Protein AF-A0A940P1X5-F1 (afdb_monomer_lite)

Sequence (173 aa):
MAILQWFVDLGASVMLPILLFIFGMILGAKPAKAFKAGITVGIGFIGLNLVIGLLSDSLGPAAQAMVENFGFSLKTIDVGWPAAAAISYGTALGSLAIPIGVGLNVLLLVLGLTKTLDVDIWDYWHCAFTGSLVYAMTGNFALGLYTIAVHCVVIFFLGDLIAPTISEFYGFP

Radius of gyration: 18.77 Å; chains: 1; bounding box: 56×38×43 Å

InterPro domains:
  IPR004703 Phosphotransferase system, sugar-specific permease component [PF03611] (7-171)
  IPR013853 Galactitol permease IIC component [PTHR37324] (3-172)

pLDDT: mean 83.56, std 7.95, range [51.0, 94.06]

Secondary structure (DSSP, 8-state):
-HHHHHHHHT-HHHHHHHHHHHHHHHTT--HHHHHHHHHHHHHHHHHHHHHHHHHHHHHHHHHHHHHHHTT---------HHHHHHHHHTSHHHHHHHHHHHHHHHHHHHTTS-------TTTTHHHHHHHHHHHHHH--HHHHHHHHHHHHHHHHHHHHHHHHHHHHHHT--

Organism: NCBI:txid2794353

Foldseek 3Di:
DVVLVVLLVVALLQNQLVLQLVVCVVVVHDNVVSNVVSVVVSVVLVVLVVVLVVCCVVCVVVVVVVCVVVVHDDDDDDSDDSVLLRVLCSHSLSSVLLVLLQVLQVVCVVVVVAVDDDPPSSVSSVLSSQLVVCCVVPVDNVSSNVSSNVVSVVVRNVCRVCVVVCCVVVVPD

Structure (mmCIF, N/CA/C/O backbone):
data_AF-A0A940P1X5-F1
#
_entry.id   AF-A0A940P1X5-F1
#
loop_
_atom_site.group_PDB
_atom_site.id
_atom_site.type_symbol
_atom_site.label_atom_id
_atom_site.label_alt_id
_atom_site.label_comp_id
_atom_site.label_asym_id
_atom_site.label_entity_id
_atom_site.label_seq_id
_atom_site.pdbx_PDB_ins_code
_atom_site.Cartn_x
_atom_site.Cartn_y
_atom_site.Cartn_z
_atom_site.occupancy
_atom_site.B_iso_or_equiv
_atom_site.auth_seq_id
_atom_site.auth_comp_id
_atom_site.auth_asym_id
_atom_site.auth_atom_id
_atom_site.pdbx_PDB_model_num
ATOM 1 N N . MET A 1 1 ? 5.757 -16.585 12.567 1.00 51.00 1 MET A N 1
ATOM 2 C CA . MET A 1 1 ? 4.674 -15.784 13.179 1.00 51.00 1 MET A CA 1
ATOM 3 C C . MET A 1 1 ? 5.194 -14.748 14.171 1.00 51.00 1 MET A C 1
ATOM 5 O O . MET A 1 1 ? 4.830 -13.601 13.998 1.00 51.00 1 MET A O 1
ATOM 9 N N . ALA A 1 2 ? 6.085 -15.081 15.118 1.00 57.56 2 ALA A N 1
ATOM 10 C CA . ALA A 1 2 ? 6.591 -14.111 16.107 1.00 57.56 2 ALA A CA 1
ATOM 11 C C . ALA A 1 2 ? 7.322 -12.888 15.506 1.00 57.56 2 ALA A C 1
ATOM 13 O O . ALA A 1 2 ? 7.055 -11.765 15.906 1.00 57.56 2 ALA A O 1
ATOM 14 N N . ILE A 1 3 ? 8.187 -13.087 14.503 1.00 62.19 3 ILE A N 1
ATOM 15 C CA . ILE A 1 3 ? 8.897 -11.978 13.833 1.00 62.19 3 ILE A CA 1
ATOM 16 C C . ILE A 1 3 ? 7.928 -11.106 13.021 1.00 62.19 3 ILE A C 1
ATOM 18 O O . ILE A 1 3 ? 8.040 -9.891 13.041 1.00 62.19 3 ILE A O 1
ATOM 22 N N . LEU A 1 4 ? 6.954 -11.723 12.344 1.00 59.09 4 LEU A N 1
ATOM 23 C CA . LEU A 1 4 ? 5.926 -11.011 11.575 1.00 59.09 4 LEU A CA 1
ATOM 24 C C . LEU A 1 4 ? 4.975 -10.219 12.480 1.00 59.09 4 LEU A C 1
ATOM 26 O O . LEU A 1 4 ? 4.639 -9.094 12.141 1.00 59.09 4 LEU A O 1
ATOM 30 N N . GLN A 1 5 ? 4.569 -10.771 13.629 1.00 63.19 5 GLN A N 1
ATOM 31 C CA . GLN A 1 5 ? 3.756 -10.041 14.606 1.00 63.19 5 GLN A CA 1
ATOM 32 C C . GLN A 1 5 ? 4.533 -8.892 15.241 1.00 63.19 5 GLN A C 1
ATOM 34 O O . GLN A 1 5 ? 4.043 -7.775 15.208 1.00 63.19 5 GLN A O 1
ATOM 39 N N . TRP A 1 6 ? 5.778 -9.119 15.675 1.00 69.38 6 TRP A N 1
ATOM 40 C CA . TRP A 1 6 ? 6.638 -8.038 16.163 1.00 69.38 6 TRP A CA 1
ATOM 41 C C . TRP A 1 6 ? 6.788 -6.911 15.130 1.00 69.38 6 TRP A C 1
ATOM 43 O O . TRP A 1 6 ? 6.777 -5.737 15.480 1.00 69.38 6 TRP A O 1
ATOM 53 N N . PHE A 1 7 ? 6.885 -7.268 13.847 1.00 64.38 7 PHE A N 1
ATOM 54 C CA . PHE A 1 7 ? 6.992 -6.306 12.754 1.00 64.38 7 PHE A CA 1
ATOM 55 C C . PHE A 1 7 ? 5.695 -5.514 12.511 1.00 64.38 7 PHE A C 1
ATOM 57 O O . PHE A 1 7 ? 5.753 -4.339 12.164 1.00 64.38 7 PHE A O 1
ATOM 64 N N . VAL A 1 8 ? 4.534 -6.139 12.716 1.00 64.75 8 VAL A N 1
ATOM 65 C CA . VAL A 1 8 ? 3.209 -5.498 12.632 1.00 64.75 8 VAL A CA 1
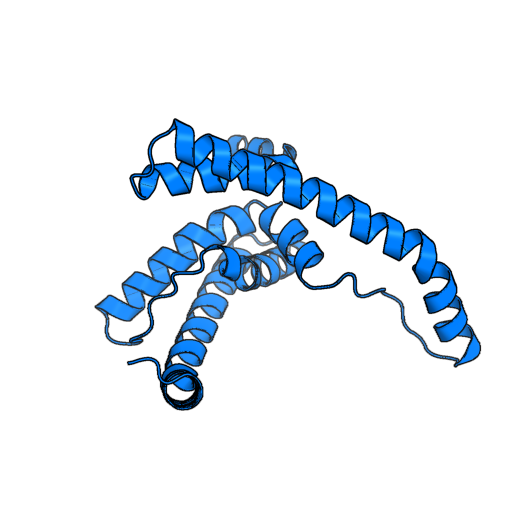ATOM 66 C C . VAL A 1 8 ? 2.936 -4.606 13.848 1.00 64.75 8 VAL A C 1
ATOM 68 O O . VAL A 1 8 ? 2.398 -3.511 13.697 1.00 64.75 8 VAL A O 1
ATOM 71 N N . ASP A 1 9 ? 3.375 -5.022 15.036 1.00 69.69 9 ASP A N 1
ATOM 72 C CA . ASP A 1 9 ? 3.172 -4.296 16.296 1.00 69.69 9 ASP A CA 1
ATOM 73 C C . ASP A 1 9 ? 3.935 -2.958 16.351 1.00 69.69 9 ASP A C 1
ATOM 75 O O . ASP A 1 9 ? 3.609 -2.087 17.156 1.00 69.69 9 ASP A O 1
ATOM 79 N N . LEU A 1 10 ? 4.918 -2.752 15.464 1.00 70.19 10 LEU A N 1
ATOM 80 C CA . LEU A 1 10 ? 5.600 -1.463 15.278 1.00 70.19 10 LEU A CA 1
ATOM 81 C C . LEU A 1 10 ? 4.665 -0.363 14.738 1.00 70.19 10 LEU A C 1
ATOM 83 O O . LEU A 1 10 ? 4.982 0.821 14.857 1.00 70.19 10 LEU A O 1
ATOM 87 N N . GLY A 1 11 ? 3.524 -0.740 14.155 1.00 69.50 11 GLY A N 1
ATOM 88 C CA . GLY A 1 11 ? 2.547 0.174 13.577 1.00 69.50 11 GLY A CA 1
ATOM 89 C C . GLY A 1 11 ? 2.927 0.681 12.182 1.00 69.50 11 GLY A C 1
ATOM 90 O O . GLY A 1 11 ? 4.097 0.738 11.792 1.00 69.50 11 GLY A O 1
ATOM 91 N N . ALA A 1 12 ? 1.913 1.086 11.411 1.00 68.06 12 ALA A N 1
ATOM 92 C CA . ALA A 1 12 ? 2.065 1.482 10.007 1.00 68.06 12 ALA A CA 1
ATOM 93 C C . ALA A 1 12 ? 3.066 2.635 9.795 1.00 68.06 12 ALA A C 1
ATOM 95 O O . ALA A 1 12 ? 3.804 2.641 8.811 1.00 68.06 12 ALA A O 1
ATOM 96 N N . SER A 1 13 ? 3.139 3.577 10.742 1.00 69.81 13 SER A N 1
ATOM 97 C CA . SER A 1 13 ? 4.032 4.743 10.689 1.00 69.81 13 SER A CA 1
ATOM 98 C C . SER A 1 13 ? 5.521 4.393 10.775 1.00 69.81 13 SER A C 1
ATOM 100 O O . SER A 1 13 ? 6.349 5.16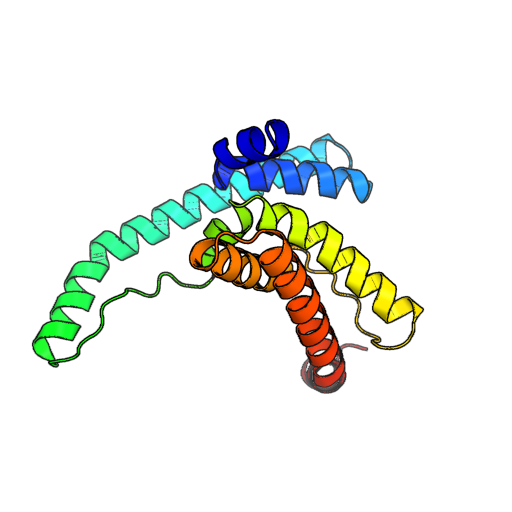7 10.300 1.00 69.81 13 SER A O 1
ATOM 102 N N . VAL A 1 14 ? 5.870 3.237 11.348 1.00 76.38 14 VAL A N 1
ATOM 103 C CA . VAL A 1 14 ? 7.254 2.749 11.480 1.00 76.38 14 VAL A CA 1
ATOM 104 C C . VAL A 1 14 ? 7.537 1.639 10.472 1.00 76.38 14 VAL A C 1
ATOM 106 O O . VAL A 1 14 ? 8.606 1.603 9.860 1.00 76.38 14 VAL A O 1
ATOM 109 N N . MET A 1 15 ? 6.562 0.761 10.247 1.00 77.31 15 MET A N 1
ATOM 110 C CA . MET A 1 15 ? 6.701 -0.394 9.367 1.00 77.31 15 MET A CA 1
ATOM 111 C C . MET A 1 15 ? 6.914 0.014 7.900 1.00 77.31 15 MET A C 1
ATOM 113 O O . MET A 1 15 ? 7.791 -0.524 7.221 1.00 77.31 15 MET A O 1
ATOM 117 N N . LEU A 1 16 ? 6.156 1.001 7.415 1.00 75.44 16 LEU A N 1
ATOM 118 C CA . LEU A 1 16 ? 6.198 1.448 6.024 1.00 75.44 16 LEU A CA 1
ATOM 119 C C . LEU A 1 16 ? 7.560 2.084 5.637 1.00 75.44 16 LEU A C 1
ATOM 121 O O . LEU A 1 16 ? 8.130 1.667 4.625 1.00 75.44 16 LEU A O 1
ATOM 125 N N . PRO A 1 17 ? 8.167 2.986 6.442 1.00 82.50 17 PRO A N 1
ATOM 126 C CA . PRO A 1 17 ? 9.546 3.447 6.237 1.00 82.50 17 PRO A CA 1
ATOM 127 C C . PRO A 1 17 ? 10.596 2.338 6.160 1.00 82.50 17 PRO A C 1
ATOM 129 O O . PRO A 1 17 ? 11.489 2.400 5.314 1.00 82.50 17 PRO A O 1
ATOM 132 N N . ILE A 1 18 ? 10.506 1.330 7.036 1.00 83.38 18 ILE A N 1
ATOM 133 C CA . ILE A 1 18 ? 11.458 0.210 7.068 1.00 83.38 18 ILE A CA 1
ATOM 134 C C . ILE A 1 18 ? 11.327 -0.625 5.795 1.00 83.38 18 ILE A C 1
ATOM 136 O O . ILE A 1 18 ? 12.334 -0.988 5.186 1.00 83.38 18 ILE A O 1
ATOM 140 N N . LEU A 1 19 ? 10.094 -0.895 5.368 1.00 77.75 19 LEU A N 1
ATOM 141 C CA . LEU A 1 19 ? 9.825 -1.668 4.161 1.00 77.75 19 LEU A CA 1
ATOM 142 C C . LEU A 1 19 ? 10.374 -0.946 2.923 1.00 77.75 19 LEU A C 1
ATOM 144 O O . LEU A 1 19 ? 11.138 -1.535 2.158 1.00 77.75 19 LEU A O 1
ATOM 148 N N . LEU A 1 20 ? 10.089 0.351 2.779 1.00 79.06 20 LEU A N 1
ATOM 149 C CA . LEU A 1 20 ? 10.611 1.166 1.677 1.00 79.06 20 LEU A CA 1
ATOM 150 C C . LEU A 1 20 ? 12.138 1.308 1.712 1.00 79.06 20 LEU A C 1
ATOM 152 O O . LEU A 1 20 ? 12.774 1.347 0.659 1.00 79.06 20 LEU A O 1
ATOM 156 N N . PHE A 1 21 ? 12.744 1.341 2.900 1.00 86.62 21 PHE A N 1
ATOM 157 C CA . PHE A 1 21 ? 14.198 1.333 3.051 1.00 86.62 21 PHE A CA 1
ATOM 158 C C . PHE A 1 21 ? 14.824 0.038 2.514 1.00 86.62 21 PHE A C 1
ATOM 160 O O . PHE A 1 21 ? 15.740 0.097 1.689 1.00 86.62 21 PHE A O 1
ATOM 167 N N . ILE A 1 22 ? 14.323 -1.123 2.952 1.00 84.56 22 ILE A N 1
ATOM 168 C CA . ILE A 1 22 ? 14.800 -2.440 2.499 1.00 84.56 22 ILE A CA 1
ATOM 169 C C . ILE A 1 22 ? 14.599 -2.573 0.991 1.00 84.56 22 ILE A C 1
ATOM 171 O O . ILE A 1 22 ? 15.497 -3.004 0.270 1.00 84.56 22 ILE A O 1
ATOM 175 N N . PHE A 1 23 ? 13.437 -2.156 0.502 1.00 76.69 23 PHE A N 1
ATOM 176 C CA . PHE A 1 23 ? 13.117 -2.248 -0.908 1.00 76.69 23 PHE A CA 1
ATOM 177 C C . PHE A 1 23 ? 14.010 -1.341 -1.769 1.00 76.69 23 PHE A C 1
ATOM 179 O O . PHE A 1 23 ? 14.588 -1.789 -2.760 1.00 76.69 23 PHE A O 1
ATOM 186 N N . GLY A 1 24 ? 14.217 -0.088 -1.352 1.00 81.12 24 GLY A N 1
ATOM 187 C CA . GLY A 1 24 ? 15.135 0.830 -2.025 1.00 81.12 24 GLY A CA 1
ATOM 188 C C . GLY A 1 24 ? 16.563 0.281 -2.101 1.00 81.12 24 GLY A C 1
ATOM 189 O O . GLY A 1 24 ? 17.232 0.448 -3.120 1.00 81.12 24 GLY A O 1
ATOM 190 N N . MET A 1 25 ? 17.017 -0.424 -1.061 1.00 87.25 25 MET A N 1
ATOM 191 C CA . MET A 1 25 ? 18.312 -1.114 -1.059 1.00 87.25 25 MET A CA 1
ATOM 192 C C . MET A 1 25 ? 18.371 -2.252 -2.089 1.00 87.25 25 MET A C 1
ATOM 194 O O . MET A 1 25 ? 19.371 -2.368 -2.795 1.00 87.25 25 MET A O 1
ATOM 198 N N . ILE A 1 26 ? 17.310 -3.060 -2.210 1.00 83.50 26 ILE A N 1
ATOM 199 C CA . ILE A 1 26 ? 17.220 -4.152 -3.200 1.00 83.50 26 ILE A CA 1
ATOM 200 C C . ILE A 1 26 ? 17.290 -3.604 -4.631 1.00 83.50 26 ILE A C 1
ATOM 202 O O . ILE A 1 26 ? 17.963 -4.187 -5.476 1.00 83.50 26 ILE A O 1
ATOM 206 N N . LEU A 1 27 ? 16.678 -2.446 -4.889 1.00 80.25 27 LEU A N 1
ATOM 207 C CA . LEU A 1 27 ? 16.769 -1.754 -6.179 1.00 80.25 27 LEU A CA 1
ATOM 208 C C . LEU A 1 27 ? 18.120 -1.056 -6.435 1.00 80.25 27 LEU A C 1
ATOM 210 O O . LEU A 1 27 ? 18.279 -0.360 -7.437 1.00 80.25 27 LEU A O 1
ATOM 214 N N . GLY A 1 28 ? 19.104 -1.205 -5.543 1.00 82.25 28 GLY A N 1
ATOM 215 C CA . GLY A 1 28 ? 20.442 -0.638 -5.713 1.00 82.25 28 GLY A CA 1
ATOM 216 C C . GLY A 1 28 ? 20.569 0.834 -5.306 1.00 82.25 28 GLY A C 1
ATOM 217 O O . GLY A 1 28 ? 21.562 1.486 -5.644 1.00 82.25 28 GLY A O 1
ATOM 218 N N . ALA A 1 29 ? 19.604 1.392 -4.565 1.00 86.88 29 ALA A N 1
ATOM 219 C CA . ALA A 1 29 ? 19.771 2.722 -3.989 1.00 86.88 29 ALA A CA 1
ATOM 220 C C . ALA A 1 29 ? 20.851 2.705 -2.897 1.00 86.88 29 ALA A C 1
ATOM 222 O O . ALA A 1 29 ? 20.935 1.795 -2.074 1.00 86.88 29 ALA A O 1
ATOM 223 N N . LYS A 1 30 ? 21.670 3.764 -2.844 1.00 91.94 30 LYS A N 1
ATOM 224 C CA . LYS A 1 30 ? 22.672 3.926 -1.780 1.00 91.94 30 LYS A CA 1
ATOM 225 C C . LYS A 1 30 ? 21.978 3.927 -0.405 1.00 91.94 30 LYS A C 1
ATOM 227 O O . LYS A 1 30 ? 20.987 4.653 -0.270 1.00 91.94 30 LYS A O 1
ATOM 232 N N . PRO A 1 31 ? 22.531 3.263 0.632 1.00 89.38 31 PRO A N 1
ATOM 233 C CA . PRO A 1 31 ? 21.898 3.168 1.952 1.00 89.38 31 PRO A CA 1
ATOM 234 C C . PRO A 1 31 ? 21.472 4.522 2.528 1.00 89.38 31 PRO A C 1
ATOM 236 O O . PRO A 1 31 ? 20.353 4.684 3.000 1.00 89.38 31 PRO A O 1
ATOM 239 N N . ALA A 1 32 ? 22.320 5.546 2.393 1.00 89.88 32 ALA A N 1
ATOM 240 C CA . ALA A 1 32 ? 22.006 6.895 2.861 1.00 89.88 32 ALA A CA 1
ATOM 241 C C . ALA A 1 32 ? 20.805 7.534 2.134 1.00 89.88 32 ALA A C 1
ATOM 243 O O . ALA A 1 32 ? 20.057 8.302 2.736 1.00 89.88 32 ALA A O 1
ATOM 244 N N . LYS A 1 33 ? 20.614 7.234 0.842 1.00 88.44 33 LYS A N 1
ATOM 245 C CA . LYS A 1 33 ? 19.488 7.745 0.049 1.00 88.44 33 LYS A CA 1
ATOM 246 C C . LYS A 1 33 ? 18.206 6.982 0.380 1.00 88.44 33 LYS A C 1
ATOM 248 O O . LYS A 1 33 ? 17.184 7.621 0.604 1.00 88.44 33 LYS A O 1
ATOM 253 N N . ALA A 1 34 ? 18.283 5.653 0.470 1.00 86.62 34 ALA A N 1
ATOM 254 C CA . ALA A 1 34 ? 17.157 4.809 0.865 1.00 86.62 34 ALA A CA 1
ATOM 255 C C . ALA A 1 34 ? 16.652 5.173 2.270 1.00 86.62 34 ALA A C 1
ATOM 257 O O . ALA A 1 34 ? 15.451 5.293 2.484 1.00 86.62 34 ALA A O 1
ATOM 258 N N . PHE A 1 35 ? 17.564 5.419 3.218 1.00 89.06 35 PHE A N 1
ATOM 259 C CA . PHE A 1 35 ? 17.207 5.766 4.595 1.00 89.06 35 PHE A CA 1
ATOM 260 C C . PHE A 1 35 ? 16.497 7.117 4.680 1.00 89.06 35 PHE A C 1
ATOM 262 O O . PHE A 1 35 ? 15.444 7.229 5.304 1.00 89.06 35 PHE A O 1
ATOM 269 N N . LYS A 1 36 ? 17.038 8.138 3.998 1.00 88.50 36 LYS A N 1
ATOM 270 C CA . LYS A 1 36 ? 16.382 9.448 3.906 1.00 88.50 36 LYS A CA 1
ATOM 271 C C . LYS A 1 36 ? 14.995 9.330 3.278 1.00 88.50 36 LYS A C 1
ATOM 273 O O . LYS A 1 36 ? 14.059 9.893 3.825 1.00 88.50 36 LYS A O 1
ATOM 278 N N . ALA A 1 37 ? 14.860 8.569 2.190 1.00 84.62 37 ALA A N 1
ATOM 279 C CA . ALA A 1 37 ? 13.574 8.352 1.532 1.00 84.62 37 ALA A CA 1
ATOM 280 C C . ALA A 1 37 ? 12.551 7.685 2.468 1.00 84.62 37 ALA A C 1
ATOM 282 O O . ALA A 1 37 ? 11.438 8.189 2.600 1.00 84.62 37 ALA A O 1
ATOM 283 N N . GLY A 1 38 ? 12.947 6.621 3.176 1.00 84.12 38 GLY A N 1
ATOM 284 C CA . GLY A 1 38 ? 12.093 5.955 4.164 1.00 84.12 38 GLY A CA 1
ATOM 285 C C . GLY A 1 38 ? 11.620 6.908 5.265 1.00 84.12 38 GLY A C 1
ATOM 286 O O . GLY A 1 38 ? 10.422 6.987 5.535 1.00 84.12 38 GLY A O 1
ATOM 287 N N . ILE A 1 39 ? 12.530 7.700 5.849 1.00 89.31 39 ILE A N 1
ATOM 288 C CA . ILE A 1 39 ? 12.173 8.709 6.863 1.00 89.31 39 ILE A CA 1
ATOM 289 C C . ILE A 1 39 ? 11.232 9.774 6.295 1.00 89.31 39 ILE A C 1
ATOM 291 O O . ILE A 1 39 ? 10.259 10.128 6.955 1.00 89.31 39 ILE A O 1
ATOM 295 N N . THR A 1 40 ? 11.490 10.288 5.090 1.00 87.62 40 THR A N 1
ATOM 296 C CA . THR A 1 40 ? 10.632 11.303 4.462 1.00 87.62 40 THR A CA 1
ATOM 297 C C . THR A 1 40 ? 9.202 10.794 4.295 1.00 87.62 40 THR A C 1
ATOM 299 O O . THR A 1 40 ? 8.264 11.520 4.623 1.00 87.62 40 THR A O 1
ATOM 302 N N . VAL A 1 41 ? 9.028 9.541 3.865 1.00 81.75 41 VAL A N 1
ATOM 303 C CA . VAL A 1 41 ? 7.700 8.916 3.775 1.00 81.75 41 VAL A CA 1
ATOM 304 C C . VAL A 1 41 ? 7.062 8.774 5.157 1.00 81.75 41 VAL A C 1
ATOM 306 O O . VAL A 1 41 ? 5.895 9.120 5.320 1.00 81.75 41 VAL A O 1
ATOM 309 N N . GLY A 1 42 ? 7.825 8.354 6.172 1.00 82.81 42 GLY A N 1
ATOM 310 C CA . GLY A 1 42 ? 7.334 8.263 7.552 1.00 82.81 42 GLY A CA 1
ATOM 311 C C . GLY A 1 42 ? 6.840 9.602 8.109 1.00 82.81 42 GLY A C 1
ATOM 312 O O . GLY A 1 42 ? 5.754 9.671 8.681 1.00 82.81 42 GLY A O 1
ATOM 313 N N . ILE A 1 43 ? 7.588 10.688 7.886 1.00 87.50 43 ILE A N 1
ATOM 314 C CA . ILE A 1 43 ? 7.183 12.047 8.286 1.00 87.50 43 ILE A CA 1
ATOM 315 C C . ILE A 1 43 ? 5.906 12.466 7.549 1.00 87.50 43 ILE A C 1
ATOM 317 O O . ILE A 1 43 ? 4.974 12.971 8.177 1.00 87.50 43 ILE A O 1
ATOM 321 N N . GLY A 1 44 ? 5.841 12.230 6.234 1.00 84.62 44 GLY A N 1
ATOM 322 C CA . GLY A 1 44 ? 4.655 12.536 5.432 1.00 84.62 44 GLY A CA 1
ATOM 323 C C . GLY A 1 44 ? 3.413 11.802 5.936 1.00 84.62 44 GLY A C 1
ATOM 324 O O . GLY A 1 44 ? 2.339 12.389 6.038 1.00 84.62 44 GLY A O 1
ATOM 325 N N . PHE A 1 45 ? 3.576 10.548 6.344 1.00 78.56 45 PHE A N 1
ATOM 326 C CA . PHE A 1 45 ? 2.502 9.723 6.879 1.00 78.56 45 PHE A CA 1
ATOM 327 C C . PHE A 1 45 ? 1.982 10.215 8.235 1.00 78.56 45 PHE A C 1
ATOM 329 O O . PHE A 1 45 ? 0.774 10.218 8.473 1.00 78.56 45 PHE A O 1
ATOM 336 N N . ILE A 1 46 ? 2.870 10.674 9.120 1.00 84.19 46 ILE A N 1
ATOM 337 C CA . ILE A 1 46 ? 2.469 11.316 10.381 1.00 84.19 46 ILE A CA 1
ATOM 338 C C . ILE A 1 46 ? 1.672 12.595 10.091 1.00 84.19 46 ILE A C 1
ATOM 340 O O . ILE A 1 46 ? 0.604 12.790 10.669 1.00 84.19 46 ILE A O 1
ATOM 344 N N . GLY A 1 47 ? 2.151 13.436 9.167 1.00 86.75 47 GLY A N 1
ATOM 345 C CA . GLY A 1 47 ? 1.450 14.661 8.772 1.00 86.75 47 GLY A CA 1
ATOM 346 C C . GLY A 1 47 ? 0.070 14.381 8.172 1.00 86.75 47 GLY A C 1
ATOM 347 O O . GLY A 1 47 ? -0.899 15.056 8.506 1.00 86.75 47 GLY A O 1
ATOM 348 N N . LEU A 1 48 ? -0.041 13.341 7.346 1.00 83.44 48 LEU A N 1
ATOM 349 C CA . LEU A 1 48 ? -1.307 12.919 6.756 1.00 83.44 48 LEU A CA 1
ATOM 350 C C . LEU A 1 48 ? -2.318 12.467 7.820 1.00 83.44 48 LEU A C 1
ATOM 352 O O . LEU A 1 48 ? -3.448 12.947 7.821 1.00 83.44 48 LEU A O 1
ATOM 356 N N . ASN A 1 49 ? -1.911 11.606 8.757 1.00 78.88 49 ASN A N 1
ATOM 357 C CA . ASN A 1 49 ? -2.789 11.161 9.847 1.00 78.88 49 ASN A CA 1
ATOM 358 C C . ASN A 1 49 ? -3.231 12.323 10.747 1.00 78.88 49 ASN A C 1
ATOM 360 O O . ASN A 1 49 ? -4.382 12.355 11.177 1.00 78.88 49 ASN A O 1
ATOM 364 N N . LEU A 1 50 ? -2.352 13.303 10.985 1.00 88.12 50 LEU A N 1
ATOM 365 C CA . LEU A 1 50 ? -2.703 14.517 11.722 1.00 88.12 50 LEU A CA 1
ATOM 366 C C . LEU A 1 50 ? -3.813 15.304 11.011 1.00 88.12 50 LEU A C 1
ATOM 368 O O . LEU A 1 50 ? -4.788 15.698 11.646 1.00 88.12 50 LEU A O 1
ATOM 372 N N . VAL A 1 51 ? -3.681 15.520 9.698 1.00 86.12 51 VAL A N 1
ATOM 373 C CA . VAL A 1 51 ? -4.683 16.252 8.907 1.00 86.12 51 VAL A CA 1
ATOM 374 C C . VAL A 1 51 ? -6.007 15.492 8.863 1.00 86.12 51 VAL A C 1
ATOM 376 O O . VAL A 1 51 ? -7.054 16.103 9.059 1.00 86.12 51 VAL A O 1
ATOM 379 N N . ILE A 1 52 ? -5.976 14.172 8.657 1.00 83.25 52 ILE A N 1
ATOM 380 C CA . ILE A 1 52 ? -7.187 13.337 8.655 1.00 83.25 52 ILE A CA 1
ATOM 381 C C . ILE A 1 52 ? -7.898 13.406 10.006 1.00 83.25 52 ILE A C 1
ATOM 383 O O . ILE A 1 52 ? -9.116 13.584 10.030 1.00 83.25 52 ILE A O 1
ATOM 387 N N . GLY A 1 53 ? -7.158 13.320 11.115 1.00 84.69 53 GLY A N 1
ATOM 388 C CA . GLY A 1 53 ? -7.720 13.487 12.455 1.00 84.69 53 GLY A CA 1
ATOM 389 C C . GLY A 1 53 ? -8.383 14.852 12.622 1.00 84.69 53 GLY A C 1
ATOM 390 O O . GLY A 1 53 ? -9.555 14.931 12.968 1.00 84.69 53 GLY A O 1
ATOM 391 N N . LEU A 1 54 ? -7.683 15.927 12.254 1.00 88.00 54 LEU A N 1
ATOM 392 C CA . LEU A 1 54 ? -8.187 17.293 12.403 1.00 88.00 54 LEU A CA 1
ATOM 393 C C . LEU A 1 54 ? -9.439 17.557 11.555 1.00 88.00 54 LEU A C 1
ATOM 395 O O . LEU A 1 54 ? -10.379 18.199 12.028 1.00 88.00 54 LEU A O 1
ATOM 399 N N . LEU A 1 55 ? -9.477 17.045 10.320 1.00 85.81 55 LEU A N 1
ATOM 400 C CA . LEU A 1 55 ? -10.661 17.115 9.463 1.00 85.81 55 LEU A CA 1
ATOM 401 C C . LEU A 1 55 ? -11.810 16.274 10.026 1.00 85.81 55 LEU A C 1
ATOM 403 O O . LEU A 1 55 ? -12.946 16.739 10.017 1.00 85.81 55 LEU A O 1
ATOM 407 N N . SER A 1 56 ? -11.528 15.080 10.549 1.00 84.00 56 SER A N 1
ATOM 408 C CA . SER A 1 56 ? -12.542 14.210 11.158 1.00 84.00 56 SER A CA 1
ATOM 409 C C . SER A 1 56 ? -13.154 14.847 12.406 1.00 84.00 56 SER A C 1
ATOM 411 O O . SER A 1 56 ? -14.372 14.833 12.556 1.00 84.00 56 SER A O 1
ATOM 413 N N . ASP A 1 57 ? -12.341 15.482 13.248 1.00 87.56 57 ASP A N 1
ATOM 414 C CA . ASP A 1 57 ? -12.801 16.146 14.471 1.00 87.56 57 ASP A CA 1
ATOM 415 C C . ASP A 1 57 ? -13.568 17.442 14.169 1.00 87.56 57 ASP A C 1
ATOM 417 O O . ASP A 1 57 ? -14.563 17.752 14.824 1.00 87.56 57 ASP A O 1
ATOM 421 N N . SER A 1 58 ? -13.133 18.195 13.152 1.00 87.88 58 SER A N 1
ATOM 422 C CA . SER A 1 58 ? -13.740 19.487 12.800 1.00 87.88 58 SER A CA 1
ATOM 423 C C . SER A 1 58 ? -15.005 19.339 11.951 1.00 87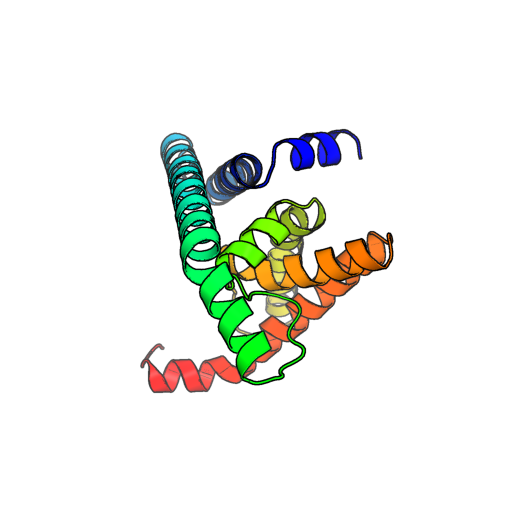.88 58 SER A C 1
ATOM 425 O O . SER A 1 58 ? -15.971 20.075 12.144 1.00 87.88 58 SER A O 1
ATOM 427 N N . LEU A 1 59 ? -15.004 18.414 10.986 1.00 86.31 59 LEU A N 1
ATOM 428 C CA . LEU A 1 59 ? -16.084 18.240 10.006 1.00 86.31 59 LEU A CA 1
ATOM 429 C C . LEU A 1 59 ? -16.982 17.039 10.311 1.00 86.31 59 LEU A C 1
ATOM 431 O O . LEU A 1 59 ? -18.124 17.021 9.856 1.00 86.31 59 LEU A O 1
ATOM 435 N N . GLY A 1 60 ? -16.520 16.058 11.090 1.00 85.25 60 GLY A N 1
ATOM 436 C CA . GLY A 1 60 ? -17.303 14.871 11.445 1.00 85.25 60 GLY A CA 1
ATOM 437 C C . GLY A 1 60 ? -18.637 15.195 12.125 1.00 85.25 60 GLY A C 1
ATOM 438 O O . GLY A 1 60 ? -19.662 14.680 11.673 1.00 85.25 60 GLY A O 1
ATOM 439 N N . PRO A 1 61 ? -18.682 16.097 13.127 1.00 88.56 61 PRO A N 1
ATOM 440 C CA . PRO A 1 61 ? -19.941 16.511 13.748 1.00 88.56 61 PRO A CA 1
ATOM 441 C C . PRO A 1 61 ? -20.901 17.190 12.763 1.00 88.56 61 PRO A C 1
ATOM 443 O O . PRO A 1 61 ? -22.101 16.926 12.784 1.00 88.56 61 PRO A O 1
ATOM 446 N N . ALA A 1 62 ? -20.383 18.025 11.857 1.00 88.00 62 ALA A N 1
ATOM 447 C CA . ALA A 1 62 ? -21.196 18.681 10.833 1.00 88.00 62 ALA A CA 1
ATOM 448 C C . ALA A 1 62 ? -21.754 17.671 9.813 1.00 88.00 62 ALA A C 1
ATOM 450 O O . ALA A 1 62 ? -22.918 17.762 9.423 1.00 88.00 62 ALA A O 1
ATOM 451 N N . ALA A 1 63 ? -20.950 16.678 9.422 1.00 85.81 63 ALA A N 1
ATOM 452 C CA . ALA A 1 63 ? -21.384 15.593 8.549 1.00 85.81 63 ALA A CA 1
ATOM 453 C C . ALA A 1 63 ? -22.466 14.726 9.216 1.00 85.81 63 ALA A C 1
ATOM 455 O O . ALA A 1 63 ? -23.467 14.415 8.577 1.00 85.81 63 ALA A O 1
ATOM 456 N N . GLN A 1 64 ? -22.322 14.389 10.502 1.00 85.00 64 GLN A N 1
ATOM 457 C CA . GLN A 1 64 ? -23.349 13.652 11.252 1.00 85.00 64 GLN A CA 1
ATOM 458 C C . GLN A 1 64 ? -24.641 14.458 11.402 1.00 85.00 64 GLN A C 1
ATOM 460 O O . GLN A 1 64 ? -25.719 13.928 11.143 1.00 85.00 64 GLN A O 1
ATOM 465 N N . ALA A 1 65 ? -24.544 15.755 11.702 1.00 87.69 65 ALA A N 1
ATOM 466 C CA . ALA A 1 65 ? -25.709 16.632 11.750 1.00 87.69 65 ALA A CA 1
ATOM 467 C C . ALA A 1 65 ? -26.430 16.692 10.393 1.00 87.69 65 ALA A C 1
ATOM 469 O O . ALA A 1 65 ? -27.657 16.722 10.344 1.00 87.69 65 ALA A O 1
ATOM 470 N N . MET A 1 66 ? -25.701 16.677 9.274 1.00 89.62 66 MET A N 1
ATOM 471 C CA . MET A 1 66 ? -26.307 16.575 7.944 1.00 89.62 66 MET A CA 1
ATOM 472 C C . MET A 1 66 ? -27.055 15.241 7.777 1.00 89.62 66 MET A C 1
ATOM 474 O O . MET A 1 66 ? -28.205 15.240 7.350 1.00 89.62 66 MET A O 1
ATOM 478 N N . VAL A 1 67 ? -26.449 14.113 8.155 1.00 86.88 67 VAL A N 1
ATOM 479 C CA . VAL A 1 67 ? -27.092 12.787 8.087 1.00 86.88 67 VAL A CA 1
ATOM 480 C C . VAL A 1 67 ? -28.408 12.761 8.874 1.00 86.88 67 VAL A C 1
ATOM 482 O O . VAL A 1 67 ? -29.421 12.310 8.340 1.00 86.88 67 VAL A O 1
ATOM 485 N N . GLU A 1 68 ? -28.419 13.314 10.089 1.00 87.00 68 GLU A N 1
ATOM 486 C CA . GLU A 1 68 ? -29.616 13.408 10.935 1.00 87.00 68 GLU A CA 1
ATOM 487 C C . GLU A 1 68 ? -30.689 14.330 10.340 1.00 87.00 68 GLU A C 1
ATOM 489 O O . GLU A 1 68 ? -31.853 13.940 10.248 1.00 87.00 68 GLU A O 1
ATOM 494 N N . ASN A 1 69 ? -30.310 15.527 9.878 1.00 89.94 69 ASN A N 1
ATOM 495 C CA . ASN A 1 69 ? -31.256 16.510 9.336 1.00 89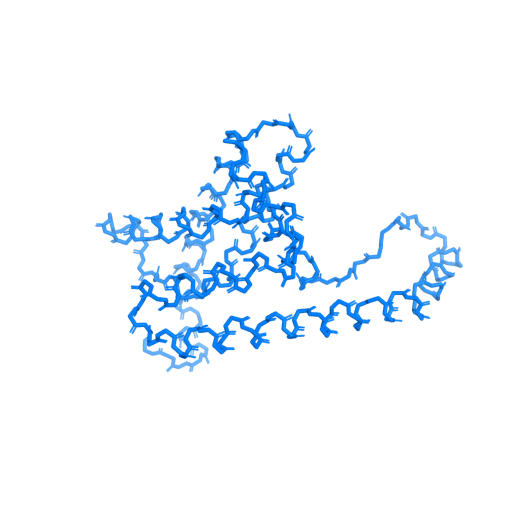.94 69 ASN A CA 1
ATOM 496 C C . ASN A 1 69 ? -31.910 16.055 8.023 1.00 89.94 69 ASN A C 1
ATOM 498 O O . ASN A 1 69 ? -33.072 16.372 7.771 1.00 89.94 69 ASN A O 1
ATOM 502 N N . PHE A 1 70 ? -31.181 15.316 7.185 1.00 89.81 70 PHE A N 1
ATOM 503 C CA . PHE A 1 70 ? -31.704 14.779 5.927 1.00 89.81 70 PHE A CA 1
ATOM 504 C C . PHE A 1 70 ? -32.353 13.391 6.082 1.00 89.81 70 PHE A C 1
ATOM 506 O O . PHE A 1 70 ? -32.857 12.843 5.102 1.00 89.81 70 PHE A O 1
ATOM 513 N N . GLY A 1 71 ? -32.373 12.821 7.293 1.00 84.19 71 GLY A N 1
ATOM 514 C CA . GLY A 1 71 ? -32.973 11.510 7.563 1.00 84.19 71 GLY A CA 1
ATOM 515 C C . GLY A 1 71 ? -32.228 10.340 6.912 1.00 84.19 71 GLY A C 1
ATOM 516 O O . GLY A 1 71 ? -32.820 9.286 6.671 1.00 84.19 71 GLY A O 1
ATOM 517 N N . PHE A 1 72 ? -30.943 10.509 6.598 1.00 85.25 72 PHE A N 1
ATOM 518 C CA . PHE A 1 72 ? -30.120 9.442 6.040 1.00 85.25 72 PHE A CA 1
ATOM 519 C C . PHE A 1 72 ? -29.652 8.477 7.140 1.00 85.25 72 PHE A C 1
ATOM 521 O O . PHE A 1 72 ? -29.440 8.855 8.286 1.00 85.25 72 PHE A O 1
ATOM 528 N N . SER A 1 73 ? -29.443 7.207 6.784 1.00 76.69 73 SER A N 1
ATOM 529 C CA . SER A 1 73 ? -28.856 6.192 7.674 1.00 76.69 73 SER A CA 1
ATOM 530 C C . SER A 1 73 ? -27.418 5.884 7.247 1.00 76.69 73 SER A C 1
ATOM 532 O O . SER A 1 73 ? -27.113 4.802 6.747 1.00 76.69 73 SER A O 1
ATOM 534 N N . LEU A 1 74 ? -26.525 6.865 7.389 1.00 80.06 74 LEU A N 1
ATOM 535 C CA . LEU A 1 74 ? -25.105 6.714 7.061 1.00 80.06 74 LEU A CA 1
ATOM 536 C C . LEU A 1 74 ? -24.302 6.508 8.350 1.00 80.06 74 LEU A C 1
ATOM 538 O O . LEU A 1 74 ? -24.343 7.336 9.254 1.00 80.06 74 LEU A O 1
ATOM 542 N N . LYS A 1 75 ? -23.593 5.377 8.446 1.00 72.94 75 LYS A N 1
ATOM 543 C CA . LYS A 1 75 ? -22.879 4.955 9.668 1.00 72.94 75 LYS A CA 1
ATOM 544 C C . LYS A 1 75 ? -21.384 5.275 9.677 1.00 72.94 75 LYS A C 1
ATOM 546 O O . LYS A 1 75 ? -20.744 5.099 10.709 1.00 72.94 75 LYS A O 1
ATOM 551 N N . THR A 1 76 ? -20.807 5.679 8.549 1.00 72.12 76 THR A N 1
ATOM 552 C CA . THR A 1 76 ? -19.348 5.734 8.388 1.00 72.12 76 THR A CA 1
ATOM 553 C C . THR A 1 76 ? -18.938 6.981 7.624 1.00 72.12 76 THR A C 1
ATOM 555 O O . THR A 1 76 ? -19.573 7.340 6.635 1.00 72.12 76 THR A O 1
ATOM 558 N N . ILE A 1 77 ? -17.874 7.628 8.098 1.00 72.19 77 ILE A N 1
ATOM 559 C CA . ILE A 1 77 ? -17.219 8.746 7.420 1.00 72.19 77 ILE A CA 1
ATOM 560 C C . ILE A 1 77 ? -16.127 8.160 6.522 1.00 72.19 77 ILE A C 1
ATOM 562 O O . ILE A 1 77 ? -15.270 7.419 7.004 1.00 72.19 77 ILE A O 1
ATOM 566 N N . ASP A 1 78 ? -16.172 8.476 5.228 1.00 77.19 78 ASP A N 1
ATOM 567 C CA . ASP A 1 78 ? -15.104 8.123 4.294 1.00 77.19 78 ASP A CA 1
ATOM 568 C C . ASP A 1 78 ? -13.912 9.065 4.509 1.00 77.19 78 ASP A C 1
ATOM 570 O O . ASP A 1 78 ? -13.975 10.262 4.228 1.00 77.19 78 ASP A O 1
ATOM 574 N N . VAL A 1 79 ? -12.834 8.512 5.061 1.00 71.50 79 VAL A N 1
ATOM 575 C CA . VAL A 1 79 ? -11.577 9.214 5.364 1.00 71.50 79 VAL A CA 1
ATOM 576 C C . VAL A 1 79 ? -10.630 9.286 4.157 1.00 71.50 79 VAL A C 1
ATOM 578 O O . VAL A 1 79 ? -9.530 9.833 4.257 1.00 71.50 79 VAL A O 1
ATOM 581 N N . GLY A 1 80 ? -11.052 8.749 3.011 1.00 78.19 80 GLY A N 1
ATOM 582 C CA . GLY A 1 80 ? -10.304 8.741 1.766 1.00 78.19 80 GLY A CA 1
ATOM 583 C C . GLY A 1 80 ? -9.276 7.615 1.659 1.00 78.19 80 GLY A C 1
ATOM 584 O O . GLY A 1 80 ? -8.936 6.904 2.610 1.00 78.19 80 GLY A O 1
ATOM 585 N N . TRP A 1 81 ? -8.736 7.483 0.449 1.00 79.38 81 TRP A N 1
ATOM 586 C CA . TRP A 1 81 ? -7.792 6.428 0.084 1.00 79.38 81 TRP A CA 1
ATOM 587 C C . TRP A 1 81 ? -6.474 6.415 0.891 1.00 79.38 81 TRP A C 1
ATOM 589 O O . TRP A 1 81 ? -5.992 5.317 1.177 1.00 79.38 81 TRP A O 1
ATOM 599 N N . PRO A 1 82 ? -5.882 7.547 1.343 1.00 74.94 82 PRO A N 1
ATOM 600 C CA . PRO A 1 82 ? -4.602 7.489 2.049 1.00 74.94 82 PRO A CA 1
ATOM 601 C C . PRO A 1 82 ? -4.695 6.811 3.422 1.00 74.94 82 PRO A C 1
ATOM 603 O O . PRO A 1 82 ? -3.760 6.127 3.837 1.00 74.94 82 PRO A O 1
ATOM 606 N N . ALA A 1 83 ? -5.829 6.958 4.116 1.00 76.12 83 ALA A N 1
ATOM 607 C CA . ALA A 1 83 ? -6.093 6.244 5.363 1.00 76.12 83 ALA A CA 1
ATOM 608 C C . ALA A 1 83 ? -6.325 4.744 5.127 1.00 76.12 83 ALA A C 1
ATOM 610 O O . ALA A 1 83 ? -5.866 3.917 5.913 1.00 76.12 83 ALA A O 1
ATOM 611 N N . ALA A 1 84 ? -6.983 4.363 4.030 1.00 80.19 84 ALA A N 1
ATOM 612 C CA . ALA A 1 84 ? -7.133 2.953 3.677 1.00 80.19 84 ALA A CA 1
ATOM 613 C C . ALA A 1 84 ? -5.771 2.302 3.366 1.00 80.19 84 ALA A C 1
ATOM 615 O O . ALA A 1 84 ? -5.469 1.233 3.901 1.00 80.19 84 ALA A O 1
ATOM 616 N N . ALA A 1 85 ? -4.918 2.989 2.597 1.00 78.69 85 ALA A N 1
ATOM 617 C CA . ALA A 1 85 ? -3.550 2.559 2.295 1.00 78.69 85 ALA A CA 1
ATOM 618 C C . ALA A 1 85 ? -2.691 2.417 3.566 1.00 78.69 85 ALA A C 1
ATOM 620 O O . ALA A 1 85 ? -1.928 1.461 3.735 1.00 78.69 85 ALA A O 1
ATOM 621 N N . ALA A 1 86 ? -2.853 3.357 4.500 1.00 73.00 86 ALA A N 1
ATOM 622 C CA . ALA A 1 86 ? -2.211 3.330 5.806 1.00 73.00 86 ALA A CA 1
ATOM 623 C C . ALA A 1 86 ? -2.553 2.061 6.596 1.00 73.00 86 ALA A C 1
ATOM 625 O O . ALA A 1 86 ? -1.664 1.367 7.098 1.00 73.00 86 ALA A O 1
ATOM 626 N N . ILE A 1 87 ? -3.845 1.748 6.675 1.00 76.06 87 ILE A N 1
ATOM 627 C CA . ILE A 1 87 ? -4.352 0.577 7.389 1.00 76.06 87 ILE A CA 1
ATOM 628 C C . ILE A 1 87 ? -3.883 -0.705 6.704 1.00 76.06 87 ILE A C 1
ATOM 630 O O . ILE A 1 87 ? -3.423 -1.618 7.386 1.00 76.06 87 ILE A O 1
ATOM 634 N N . SER A 1 88 ? -3.947 -0.774 5.370 1.00 82.38 88 SER A N 1
ATOM 635 C CA . SER A 1 88 ? -3.553 -1.973 4.628 1.00 82.38 88 SER A CA 1
ATOM 636 C C . SER A 1 88 ? -2.087 -2.314 4.836 1.00 82.38 88 SER A C 1
ATOM 638 O O . SER A 1 88 ? -1.766 -3.467 5.135 1.00 82.38 88 SER A O 1
ATOM 640 N N . TYR A 1 89 ? -1.201 -1.318 4.737 1.00 77.56 89 TYR A N 1
ATOM 641 C CA . TYR A 1 89 ? 0.222 -1.546 4.946 1.00 77.56 89 TYR A CA 1
ATOM 642 C C . TYR A 1 89 ? 0.550 -1.855 6.395 1.00 77.56 89 TYR A C 1
ATOM 644 O O . TYR A 1 89 ? 1.443 -2.650 6.620 1.00 77.56 89 TYR A O 1
ATOM 652 N N . GLY A 1 90 ? -0.203 -1.358 7.374 1.00 71.44 90 GLY A N 1
ATOM 653 C CA . GLY A 1 90 ? -0.016 -1.728 8.779 1.00 71.44 90 GLY A CA 1
ATOM 654 C C . GLY A 1 90 ? -0.198 -3.218 9.105 1.00 71.44 90 GLY A C 1
ATOM 655 O O . GLY A 1 90 ? -0.015 -3.595 10.256 1.00 71.44 90 GLY A O 1
ATOM 656 N N . THR A 1 91 ? -0.561 -4.073 8.143 1.00 79.00 91 THR A N 1
ATOM 657 C CA . THR A 1 91 ? -0.796 -5.506 8.362 1.00 79.00 91 THR A CA 1
ATOM 658 C C . THR A 1 91 ? 0.311 -6.402 7.792 1.00 79.00 91 THR A C 1
ATOM 660 O O . THR A 1 91 ? 1.015 -6.067 6.835 1.00 79.00 91 THR A O 1
ATOM 663 N N . ALA A 1 92 ? 0.405 -7.629 8.321 1.00 75.62 92 ALA A N 1
ATOM 664 C CA . ALA A 1 92 ? 1.294 -8.660 7.777 1.00 75.62 92 ALA A CA 1
ATOM 665 C C . ALA A 1 92 ? 0.979 -8.980 6.304 1.00 75.62 92 ALA A C 1
ATOM 667 O O . ALA A 1 92 ? 1.883 -9.260 5.525 1.00 75.62 92 ALA A O 1
ATOM 668 N N . LEU A 1 93 ? -0.294 -8.919 5.908 1.00 80.62 93 LEU A N 1
ATOM 669 C CA . LEU A 1 93 ? -0.707 -9.153 4.525 1.00 80.62 93 LEU A CA 1
ATOM 670 C C . LEU A 1 93 ? -0.309 -7.999 3.605 1.00 80.62 93 LEU A C 1
ATOM 672 O O . LEU A 1 93 ? 0.108 -8.250 2.478 1.00 80.62 93 LEU A O 1
ATOM 676 N N . GLY A 1 94 ? -0.362 -6.755 4.084 1.00 79.94 94 GLY A N 1
ATOM 677 C CA . GLY A 1 94 ? 0.047 -5.602 3.290 1.00 79.94 94 GLY A CA 1
ATOM 678 C C . GLY A 1 94 ? 1.538 -5.563 2.992 1.00 79.94 94 GLY A C 1
ATOM 679 O O . GLY A 1 94 ? 1.927 -5.255 1.869 1.00 79.94 94 GLY A O 1
ATOM 680 N N . SER A 1 95 ? 2.377 -5.963 3.948 1.00 75.69 95 SER A N 1
ATOM 681 C CA . SER A 1 95 ? 3.817 -6.099 3.688 1.00 75.69 95 SER A CA 1
ATOM 682 C C . SER A 1 95 ? 4.145 -7.216 2.685 1.00 75.69 95 SER A C 1
ATOM 684 O O . SER A 1 95 ? 5.069 -7.070 1.886 1.00 75.69 95 SER A O 1
ATOM 686 N N . LEU A 1 96 ? 3.366 -8.305 2.672 1.00 82.50 96 LEU A N 1
ATOM 687 C CA . LEU A 1 96 ? 3.512 -9.409 1.715 1.00 82.50 96 LEU A CA 1
ATOM 688 C C . LEU A 1 96 ? 2.905 -9.111 0.337 1.00 82.50 96 LEU A C 1
ATOM 690 O O . LEU A 1 96 ? 3.305 -9.734 -0.645 1.00 82.50 96 LEU A O 1
ATOM 694 N N . ALA A 1 97 ? 1.979 -8.158 0.235 1.00 86.75 97 ALA A N 1
ATOM 695 C CA . ALA A 1 97 ? 1.348 -7.803 -1.032 1.00 86.75 97 ALA A CA 1
ATOM 696 C C . ALA A 1 97 ? 2.356 -7.281 -2.063 1.00 86.75 97 ALA A C 1
ATOM 698 O O . ALA A 1 97 ? 2.223 -7.596 -3.239 1.00 86.75 97 ALA A O 1
ATOM 699 N N . ILE A 1 98 ? 3.395 -6.561 -1.628 1.00 84.81 98 ILE A N 1
ATOM 700 C CA . ILE A 1 98 ? 4.445 -6.035 -2.513 1.00 84.81 98 ILE A CA 1
ATOM 701 C C . ILE A 1 98 ? 5.238 -7.161 -3.199 1.00 84.81 98 ILE A C 1
ATOM 703 O O . ILE A 1 98 ? 5.228 -7.217 -4.428 1.00 84.81 98 ILE A O 1
ATOM 707 N N . PRO A 1 99 ? 5.911 -8.085 -2.477 1.00 85.06 99 PRO A N 1
ATOM 708 C CA . PRO A 1 99 ? 6.665 -9.151 -3.135 1.00 85.06 99 PRO A CA 1
ATOM 709 C C . PRO A 1 99 ? 5.768 -10.077 -3.966 1.00 85.06 99 PRO A C 1
ATOM 711 O O . PRO A 1 99 ? 6.195 -10.544 -5.019 1.00 85.06 99 PRO A O 1
ATOM 714 N N . ILE A 1 100 ? 4.525 -10.316 -3.532 1.00 89.12 100 ILE A N 1
ATOM 715 C CA . ILE A 1 100 ? 3.553 -11.113 -4.294 1.00 89.12 100 ILE A CA 1
ATOM 716 C C . ILE A 1 100 ? 3.146 -10.391 -5.578 1.00 89.12 100 ILE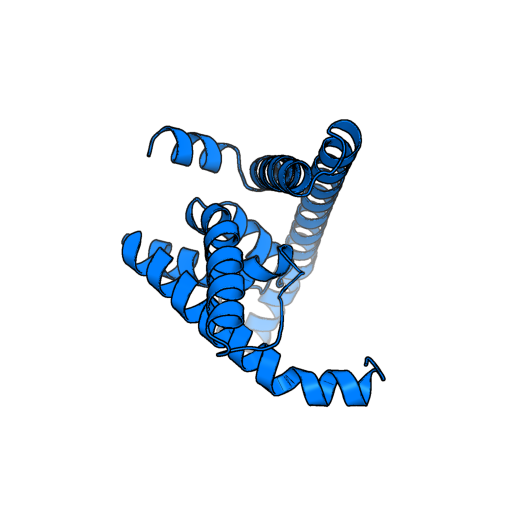 A C 1
ATOM 718 O O . ILE A 1 100 ? 3.162 -10.998 -6.643 1.00 89.12 100 ILE A O 1
ATOM 722 N N . GLY A 1 101 ? 2.804 -9.109 -5.487 1.00 89.50 101 GLY A N 1
ATOM 723 C CA . GLY A 1 101 ? 2.387 -8.282 -6.611 1.00 89.50 101 GLY A CA 1
ATOM 724 C C . GLY A 1 101 ? 3.481 -8.148 -7.662 1.00 89.50 101 GLY A C 1
ATOM 725 O O . GLY A 1 101 ? 3.255 -8.508 -8.815 1.00 89.50 101 GLY A O 1
ATOM 726 N N . VAL A 1 102 ? 4.693 -7.771 -7.246 1.00 88.38 102 VAL A N 1
ATOM 727 C CA . VAL A 1 102 ? 5.863 -7.690 -8.136 1.00 88.38 102 VAL A CA 1
ATOM 728 C C . VAL A 1 102 ? 6.166 -9.053 -8.764 1.00 88.38 102 VAL A C 1
ATOM 730 O O . VAL A 1 102 ? 6.366 -9.147 -9.974 1.00 88.38 102 VAL A O 1
ATOM 733 N N . GLY A 1 103 ? 6.162 -10.127 -7.967 1.00 89.56 103 GLY A N 1
ATOM 734 C CA . GLY A 1 103 ? 6.408 -11.481 -8.465 1.00 89.56 103 GLY A CA 1
ATOM 735 C C . GLY A 1 103 ? 5.370 -11.933 -9.495 1.00 89.56 103 GLY A C 1
ATOM 736 O O . GLY A 1 103 ? 5.734 -12.489 -10.531 1.00 89.56 103 GLY A O 1
ATOM 737 N N . LEU A 1 104 ? 4.087 -11.659 -9.245 1.00 91.19 104 LEU A N 1
ATOM 738 C CA . LEU A 1 104 ? 2.997 -11.961 -10.173 1.00 91.19 104 LEU A CA 1
ATOM 739 C C . LEU A 1 104 ? 3.077 -11.117 -11.443 1.00 91.19 104 LEU A C 1
ATOM 741 O O . LEU A 1 104 ? 2.878 -11.660 -12.525 1.00 91.19 104 LEU A O 1
ATOM 745 N N . ASN A 1 105 ? 3.395 -9.827 -11.340 1.00 90.62 105 ASN A N 1
ATOM 746 C CA . ASN A 1 105 ? 3.509 -8.960 -12.507 1.00 90.62 105 ASN A CA 1
ATOM 747 C C . ASN A 1 105 ? 4.626 -9.438 -13.443 1.00 90.62 105 ASN A C 1
ATOM 749 O O . ASN A 1 105 ? 4.398 -9.636 -14.634 1.00 90.62 105 ASN A O 1
ATOM 753 N N . VAL A 1 106 ? 5.806 -9.735 -12.885 1.00 90.00 106 VAL A N 1
ATOM 754 C CA . VAL A 1 106 ? 6.931 -10.300 -13.645 1.00 90.00 106 VAL A CA 1
ATOM 755 C C . VAL A 1 106 ? 6.564 -11.655 -14.253 1.00 90.00 106 VAL A C 1
ATOM 757 O O . VAL A 1 106 ? 6.885 -11.909 -15.412 1.00 90.00 106 VAL A O 1
ATOM 760 N N . LEU A 1 107 ? 5.864 -12.520 -13.513 1.00 91.56 107 LEU A N 1
ATOM 761 C CA . LEU A 1 107 ? 5.416 -13.816 -14.024 1.00 91.56 107 LEU A CA 1
ATOM 762 C C . LEU A 1 107 ? 4.471 -13.662 -15.226 1.00 91.56 107 LEU A C 1
ATOM 764 O O . LEU A 1 107 ? 4.668 -14.332 -16.238 1.00 91.56 107 LEU A O 1
ATOM 768 N N . LEU A 1 108 ? 3.471 -12.782 -15.139 1.00 90.19 108 LEU A N 1
ATOM 769 C CA . LEU A 1 108 ? 2.521 -12.538 -16.230 1.00 90.19 108 LEU A CA 1
ATOM 770 C C . LEU A 1 108 ? 3.207 -11.962 -17.474 1.00 90.19 108 LEU A C 1
ATOM 772 O O . LEU A 1 108 ? 2.882 -12.381 -18.585 1.00 90.19 108 LEU A O 1
ATOM 776 N N . LEU A 1 109 ? 4.196 -11.082 -17.289 1.00 90.19 109 LEU A N 1
ATOM 777 C CA . LEU A 1 109 ? 5.014 -10.537 -18.376 1.00 90.19 109 LEU A CA 1
ATOM 778 C C . LEU A 1 109 ? 5.849 -11.623 -19.067 1.00 90.19 109 LEU A C 1
ATOM 780 O O . LEU A 1 109 ? 5.871 -11.697 -20.293 1.00 90.19 109 LEU A O 1
ATOM 784 N N . VAL A 1 110 ? 6.509 -12.498 -18.299 1.00 91.06 110 VAL A N 1
ATOM 785 C CA . VAL A 1 110 ? 7.317 -13.604 -18.851 1.00 91.06 110 VAL A CA 1
ATOM 786 C C . VAL A 1 110 ? 6.445 -14.619 -19.591 1.00 91.06 110 VAL A C 1
ATOM 788 O O . VAL A 1 110 ? 6.856 -15.147 -20.622 1.00 91.06 110 VAL A O 1
ATOM 791 N N . LEU A 1 111 ? 5.233 -14.876 -19.094 1.00 90.12 111 LEU A N 1
ATOM 792 C CA . LEU A 1 111 ? 4.247 -15.729 -19.761 1.00 90.12 111 LEU A CA 1
ATOM 793 C C . LEU A 1 111 ? 3.568 -15.045 -20.962 1.00 90.12 111 LEU A C 1
ATOM 795 O O . LEU A 1 111 ? 2.821 -15.704 -21.683 1.00 90.12 111 LEU A O 1
ATOM 799 N N . GLY A 1 112 ? 3.811 -13.749 -21.186 1.00 86.19 112 GLY A N 1
ATOM 800 C CA . GLY A 1 112 ? 3.213 -12.968 -22.270 1.00 86.19 112 GLY A CA 1
ATOM 801 C C . GLY A 1 112 ? 1.710 -12.716 -22.110 1.00 86.19 112 GLY A C 1
ATOM 802 O O . GLY A 1 112 ? 1.038 -12.431 -23.100 1.00 86.19 112 GLY A O 1
ATOM 803 N N . LEU A 1 113 ? 1.175 -12.850 -20.891 1.00 84.69 113 LEU A N 1
ATOM 804 C CA . LEU A 1 113 ? -0.249 -12.652 -20.590 1.00 84.69 113 LEU A CA 1
ATOM 805 C C . LEU A 1 113 ? -0.615 -11.176 -20.390 1.00 84.69 113 LEU A C 1
ATOM 807 O O . LEU A 1 113 ? -1.765 -10.807 -20.604 1.00 84.69 113 LEU A O 1
ATOM 811 N N . THR A 1 114 ? 0.351 -10.347 -19.999 1.00 87.75 114 THR A N 1
ATOM 812 C CA . THR A 1 114 ? 0.239 -8.883 -19.914 1.00 87.75 114 THR A CA 1
ATOM 813 C C . THR A 1 114 ? 1.459 -8.249 -20.579 1.00 87.75 114 THR A C 1
ATOM 815 O O . THR A 1 114 ? 2.489 -8.911 -20.741 1.00 87.75 114 THR A O 1
ATOM 818 N N . LYS A 1 115 ? 1.373 -6.973 -20.968 1.00 85.06 115 LYS A N 1
ATOM 819 C CA . LYS A 1 115 ? 2.498 -6.190 -21.514 1.00 85.06 115 LYS A CA 1
ATOM 820 C C . LYS A 1 115 ? 2.873 -4.999 -20.630 1.00 85.06 115 LYS A C 1
ATOM 822 O O . LYS A 1 115 ? 3.937 -4.415 -20.821 1.00 85.06 115 LYS A O 1
ATOM 827 N N . THR A 1 116 ? 2.044 -4.666 -19.643 1.00 84.62 116 THR A N 1
ATOM 828 C CA . THR A 1 116 ? 2.289 -3.593 -18.674 1.00 84.62 116 THR A CA 1
ATOM 829 C C . THR A 1 116 ? 3.080 -4.064 -17.452 1.00 84.62 116 THR A C 1
ATOM 831 O O . THR A 1 116 ? 2.659 -4.978 -16.734 1.00 84.62 116 THR A O 1
ATOM 834 N N . LEU A 1 117 ? 4.206 -3.393 -17.194 1.00 86.50 117 LEU A N 1
ATOM 835 C CA . LEU A 1 117 ? 4.971 -3.501 -15.951 1.00 86.50 117 LEU A CA 1
ATOM 836 C C . LEU A 1 117 ? 4.467 -2.449 -14.963 1.00 86.50 117 LEU A C 1
ATOM 838 O O . LEU A 1 117 ? 4.546 -1.253 -15.246 1.00 86.50 117 LEU A O 1
ATOM 842 N N . ASP A 1 118 ? 3.991 -2.894 -13.807 1.00 85.12 118 ASP A N 1
ATOM 843 C CA . ASP A 1 118 ? 3.634 -1.993 -12.720 1.00 85.12 118 ASP A CA 1
ATOM 844 C C . ASP A 1 118 ? 4.896 -1.563 -11.960 1.00 85.12 118 ASP A C 1
ATOM 846 O O . ASP A 1 118 ? 5.560 -2.360 -11.289 1.00 85.12 118 ASP A O 1
ATOM 850 N N . VAL A 1 119 ? 5.243 -0.287 -12.115 1.00 77.56 119 VAL A N 1
ATOM 851 C CA . VAL A 1 119 ? 6.394 0.350 -11.467 1.00 77.56 119 VAL A CA 1
ATOM 852 C C . VAL A 1 119 ? 6.006 1.101 -10.193 1.00 77.56 119 VAL A C 1
ATOM 854 O O . VAL A 1 119 ? 6.900 1.466 -9.422 1.00 77.56 119 VAL A O 1
ATOM 857 N N . ASP A 1 120 ? 4.711 1.338 -9.960 1.00 80.06 120 ASP A N 1
ATOM 858 C CA . ASP A 1 120 ? 4.239 2.062 -8.785 1.00 80.06 120 ASP A CA 1
ATOM 859 C C . ASP A 1 120 ? 3.956 1.095 -7.638 1.00 80.06 120 ASP A C 1
ATOM 861 O O . ASP A 1 120 ? 2.865 0.586 -7.415 1.00 80.06 120 ASP A O 1
ATOM 865 N N . ILE A 1 121 ? 4.988 0.872 -6.837 1.00 74.88 121 ILE A N 1
ATOM 866 C CA . ILE A 1 121 ? 4.939 -0.107 -5.751 1.00 74.88 121 ILE A CA 1
ATOM 867 C C . ILE A 1 121 ? 4.035 0.346 -4.604 1.00 74.88 121 ILE A C 1
ATOM 869 O O . ILE A 1 121 ? 3.598 -0.469 -3.783 1.00 74.88 121 ILE A O 1
ATOM 873 N N . TRP A 1 122 ? 3.751 1.644 -4.541 1.00 74.75 122 TRP A N 1
ATOM 874 C CA . TRP A 1 122 ? 2.770 2.153 -3.607 1.00 74.75 122 TRP A CA 1
ATOM 875 C C . TRP A 1 122 ? 1.365 1.666 -3.968 1.00 74.75 122 TRP A C 1
ATOM 877 O O . TRP A 1 122 ? 0.557 1.466 -3.069 1.00 74.75 122 TRP A O 1
ATOM 887 N N . ASP A 1 123 ? 1.070 1.406 -5.242 1.00 81.44 123 ASP A N 1
ATOM 888 C CA . ASP A 1 123 ? -0.282 1.079 -5.700 1.00 81.44 123 ASP A CA 1
ATOM 889 C C . ASP A 1 123 ? -0.785 -0.292 -5.215 1.00 81.44 123 ASP A C 1
ATOM 891 O O . ASP A 1 123 ? -1.988 -0.505 -5.027 1.00 81.44 123 ASP A O 1
ATOM 895 N N . TYR A 1 124 ? 0.142 -1.183 -4.842 1.00 86.88 124 TYR A N 1
ATOM 896 C CA . TYR A 1 124 ? -0.166 -2.479 -4.228 1.00 86.88 124 TYR A CA 1
ATOM 897 C C . TYR A 1 124 ? -0.980 -2.386 -2.931 1.00 86.88 124 TYR A C 1
ATOM 899 O O . TYR A 1 124 ? -1.490 -3.410 -2.458 1.00 86.88 124 TYR A O 1
ATOM 907 N N . TRP A 1 125 ? -1.144 -1.188 -2.359 1.00 86.44 125 TRP A N 1
ATOM 908 C CA . TRP A 1 125 ? -2.046 -0.942 -1.240 1.00 86.44 125 TRP A CA 1
ATOM 909 C C . TRP A 1 125 ? -3.486 -1.396 -1.538 1.00 86.44 125 TRP A C 1
ATOM 911 O O . TRP A 1 125 ? -4.141 -1.915 -0.637 1.00 86.44 125 TRP A O 1
ATOM 921 N N . HIS A 1 126 ? -3.963 -1.306 -2.786 1.00 88.19 126 HIS A N 1
ATOM 922 C CA . HIS A 1 126 ? -5.304 -1.766 -3.178 1.00 88.19 126 HIS A CA 1
ATOM 923 C C . HIS A 1 126 ? -5.470 -3.276 -2.954 1.00 88.19 126 HIS A C 1
ATOM 925 O O . HIS A 1 126 ? -6.407 -3.742 -2.291 1.00 88.19 126 HIS A O 1
ATOM 931 N N . CYS A 1 127 ? -4.506 -4.054 -3.449 1.00 91.19 127 CYS A N 1
ATOM 932 C CA . CYS A 1 127 ? -4.473 -5.503 -3.285 1.00 91.19 127 CYS A CA 1
ATOM 933 C C . CYS A 1 127 ? -4.299 -5.870 -1.808 1.00 91.19 127 CYS A C 1
ATOM 935 O O . CYS A 1 127 ? -5.065 -6.677 -1.272 1.00 91.19 127 CYS A O 1
ATOM 937 N N . ALA A 1 128 ? -3.358 -5.212 -1.125 1.00 89.88 128 ALA A N 1
ATOM 938 C CA . ALA A 1 128 ? -3.129 -5.356 0.308 1.00 89.88 128 ALA A CA 1
ATOM 939 C C . ALA A 1 128 ? -4.401 -5.116 1.127 1.00 89.88 128 ALA A C 1
ATOM 941 O O . ALA A 1 128 ? -4.701 -5.894 2.034 1.00 89.88 128 ALA A O 1
ATOM 942 N N . PHE A 1 129 ? -5.157 -4.065 0.812 1.00 89.31 129 PHE A N 1
ATOM 943 C CA . PHE A 1 129 ? -6.366 -3.681 1.530 1.00 89.31 129 PHE A CA 1
ATOM 944 C C . PHE A 1 129 ? -7.437 -4.761 1.419 1.00 89.31 129 PHE A C 1
ATOM 946 O O . PHE A 1 129 ? -7.925 -5.251 2.436 1.00 89.31 129 PHE A O 1
ATOM 953 N N . THR A 1 130 ? -7.735 -5.217 0.202 1.00 90.81 130 THR A N 1
ATOM 954 C CA . THR A 1 130 ? -8.732 -6.282 -0.004 1.00 90.81 130 THR A CA 1
ATOM 955 C C . THR A 1 130 ? -8.351 -7.603 0.664 1.00 90.81 130 THR A C 1
ATOM 957 O O . THR A 1 130 ? -9.190 -8.216 1.323 1.00 90.81 130 THR A O 1
ATOM 960 N N . GLY A 1 131 ? -7.083 -8.018 0.583 1.00 89.88 131 GLY A N 1
ATOM 961 C CA . GLY A 1 131 ? -6.600 -9.205 1.290 1.00 89.88 131 GLY A CA 1
ATOM 962 C C . GLY A 1 131 ? -6.688 -9.069 2.806 1.00 89.88 131 GLY A C 1
ATOM 963 O O . GLY A 1 131 ? -7.103 -10.005 3.493 1.00 89.88 131 GLY A O 1
ATOM 964 N N . SER A 1 132 ? -6.345 -7.888 3.324 1.00 88.19 132 SER A N 1
ATOM 965 C CA . SER A 1 132 ? -6.423 -7.576 4.754 1.00 88.19 132 SER A CA 1
ATOM 966 C C . SER A 1 132 ? -7.863 -7.593 5.260 1.00 88.19 132 SER A C 1
ATOM 968 O O . SER A 1 132 ? -8.111 -8.115 6.343 1.00 88.19 132 SER A O 1
ATOM 970 N N . LEU A 1 133 ? -8.819 -7.098 4.468 1.00 89.00 133 LEU A N 1
ATOM 971 C CA . LEU A 1 133 ? -10.246 -7.157 4.787 1.00 89.00 133 LEU A CA 1
ATOM 972 C C . LEU A 1 133 ? -10.764 -8.597 4.837 1.00 89.00 133 LEU A C 1
ATOM 974 O O . LEU A 1 133 ? -11.408 -8.979 5.813 1.00 89.00 133 LEU A O 1
ATOM 978 N N . VAL A 1 134 ? -10.441 -9.423 3.835 1.00 90.94 134 VAL A N 1
ATOM 979 C CA . VAL A 1 134 ? -10.839 -10.844 3.827 1.00 90.94 134 VAL A CA 1
ATOM 980 C C . VAL A 1 134 ? -10.272 -11.569 5.043 1.00 90.94 134 VAL A C 1
ATOM 982 O O . VAL A 1 134 ? -10.987 -12.328 5.698 1.00 90.94 134 VAL A O 1
ATOM 985 N N . TYR A 1 135 ? -9.015 -11.308 5.397 1.00 88.00 135 TYR A N 1
ATOM 986 C CA . TYR A 1 135 ? -8.417 -11.866 6.604 1.00 88.00 135 TYR A CA 1
ATOM 987 C C . TYR A 1 135 ? -9.094 -11.369 7.884 1.00 88.00 135 TYR A C 1
ATOM 989 O O . TYR A 1 135 ? -9.400 -12.183 8.751 1.00 88.00 135 TYR A O 1
ATOM 997 N N . ALA A 1 136 ? -9.389 -10.072 7.988 1.00 85.25 136 ALA A N 1
ATOM 998 C CA . ALA A 1 136 ? -10.071 -9.497 9.145 1.00 85.25 136 ALA A CA 1
ATOM 999 C C . ALA A 1 136 ? -11.476 -10.090 9.357 1.00 85.25 136 ALA A C 1
ATOM 1001 O O . ALA A 1 136 ? -11.898 -10.274 10.495 1.00 85.25 136 ALA A O 1
ATOM 1002 N N . MET A 1 137 ? -12.185 -10.427 8.275 1.00 89.75 137 MET A N 1
ATOM 1003 C CA . MET A 1 137 ? -13.533 -11.006 8.340 1.00 89.75 137 MET A CA 1
ATOM 1004 C C . MET A 1 137 ? -13.542 -12.521 8.563 1.00 89.75 137 MET A C 1
ATOM 1006 O O . MET A 1 137 ? -14.451 -13.039 9.207 1.00 89.75 137 MET A O 1
ATOM 1010 N N . THR A 1 138 ? -12.572 -13.248 8.003 1.00 89.81 138 THR A N 1
ATOM 1011 C CA . THR A 1 138 ? -12.589 -14.724 7.981 1.00 89.81 138 THR A CA 1
ATOM 1012 C C . THR A 1 138 ? -11.616 -15.369 8.965 1.00 89.81 138 THR A C 1
ATOM 1014 O O . THR A 1 138 ? -11.739 -16.558 9.249 1.00 89.81 138 THR A O 1
ATOM 1017 N N . GLY A 1 139 ? -10.613 -14.628 9.444 1.00 86.75 139 GLY A N 1
ATOM 1018 C CA . GLY A 1 139 ? -9.492 -15.157 10.226 1.00 86.75 139 GLY A CA 1
ATOM 1019 C C . GLY A 1 139 ? -8.540 -16.060 9.430 1.00 86.75 139 GLY A C 1
ATOM 1020 O O . GLY A 1 139 ? -7.588 -16.597 9.996 1.00 86.75 139 GLY A O 1
ATOM 1021 N N . ASN A 1 140 ? -8.766 -16.254 8.125 1.00 87.75 140 ASN A N 1
ATOM 1022 C CA . ASN A 1 140 ? -7.994 -17.188 7.314 1.00 87.75 140 ASN A CA 1
ATOM 1023 C C . ASN A 1 140 ? -6.918 -16.463 6.501 1.00 87.75 140 ASN A C 1
ATOM 1025 O O . ASN A 1 140 ? -7.193 -15.777 5.515 1.00 87.75 140 ASN A O 1
ATOM 1029 N N . PHE A 1 141 ? -5.666 -16.661 6.906 1.00 85.31 141 PHE A N 1
ATOM 1030 C CA . PHE A 1 141 ? -4.512 -16.019 6.282 1.00 85.31 141 PHE A CA 1
ATOM 1031 C C . PHE A 1 141 ? -4.294 -16.455 4.825 1.00 85.31 141 PHE A C 1
ATOM 1033 O O . PHE A 1 141 ? -3.938 -15.636 3.980 1.00 85.31 141 PHE A O 1
ATOM 1040 N N . ALA A 1 142 ? -4.547 -17.729 4.506 1.00 88.31 142 ALA A N 1
ATOM 1041 C CA . ALA A 1 142 ? -4.375 -18.252 3.152 1.00 88.31 142 ALA A CA 1
ATOM 1042 C C . ALA A 1 142 ? -5.405 -17.660 2.179 1.00 88.31 142 ALA A C 1
ATOM 1044 O O . ALA A 1 142 ? -5.057 -17.326 1.048 1.00 88.31 142 ALA A O 1
ATOM 1045 N N . LEU A 1 143 ? -6.649 -17.463 2.631 1.00 90.31 143 LEU A N 1
ATOM 1046 C CA . LEU A 1 143 ? -7.674 -16.771 1.841 1.00 90.31 143 LEU A CA 1
ATOM 1047 C C . LEU A 1 143 ? -7.317 -15.298 1.602 1.00 90.31 143 LEU A C 1
ATOM 1049 O O . LEU A 1 143 ? -7.550 -14.792 0.504 1.00 90.31 143 LEU A O 1
ATOM 1053 N N . GLY A 1 144 ? -6.698 -14.628 2.580 1.00 89.44 144 GLY A N 1
ATOM 1054 C CA . GLY A 1 144 ? -6.166 -13.273 2.403 1.00 89.44 144 GLY A CA 1
ATOM 1055 C C . GLY A 1 144 ? -5.097 -13.208 1.307 1.00 89.44 144 GLY A C 1
ATOM 1056 O O . GLY A 1 144 ? -5.198 -12.389 0.397 1.00 89.44 144 GLY A O 1
ATOM 1057 N N . LEU A 1 145 ? -4.120 -14.122 1.336 1.00 90.00 145 LEU A N 1
ATOM 1058 C CA . LEU A 1 145 ? -3.077 -14.217 0.304 1.00 90.00 145 LEU A CA 1
ATOM 1059 C C . LEU A 1 145 ? -3.642 -14.542 -1.082 1.00 90.00 145 LEU A C 1
ATOM 1061 O O . LEU A 1 145 ? -3.242 -13.930 -2.071 1.00 90.00 145 LEU A O 1
ATOM 1065 N N . TYR A 1 146 ? -4.584 -15.483 -1.155 1.00 92.62 146 TYR A N 1
ATOM 1066 C CA . TYR A 1 146 ? -5.261 -15.827 -2.403 1.00 92.62 146 TYR A CA 1
ATOM 1067 C C . TYR A 1 146 ? -6.000 -14.617 -2.990 1.00 92.62 146 TYR A C 1
ATOM 1069 O O . TYR A 1 146 ? -5.883 -14.339 -4.180 1.00 92.62 146 TYR A O 1
ATOM 1077 N N . THR A 1 147 ? -6.696 -13.854 -2.144 1.00 93.50 147 THR A N 1
ATOM 1078 C CA . THR A 1 147 ? -7.400 -12.633 -2.559 1.00 93.50 147 THR A CA 1
ATOM 1079 C C . THR A 1 147 ? -6.433 -11.596 -3.125 1.00 93.50 147 THR A C 1
ATOM 1081 O O . THR A 1 147 ? -6.707 -11.044 -4.186 1.00 93.50 147 THR A O 1
ATOM 1084 N N . ILE A 1 148 ? -5.285 -11.376 -2.471 1.00 93.25 148 ILE A N 1
ATOM 1085 C CA . ILE A 1 148 ? -4.237 -10.471 -2.976 1.00 93.25 148 ILE A CA 1
ATOM 1086 C C . ILE A 1 148 ? -3.797 -10.905 -4.371 1.00 93.25 148 ILE A C 1
ATOM 1088 O O . ILE A 1 148 ? -3.770 -10.085 -5.282 1.00 93.25 148 ILE A O 1
ATOM 1092 N N . ALA A 1 149 ? -3.484 -12.190 -4.549 1.00 92.62 149 ALA A N 1
ATOM 1093 C CA . ALA A 1 149 ? -2.997 -12.704 -5.822 1.00 92.62 149 ALA A CA 1
ATOM 1094 C C . ALA A 1 149 ? -4.021 -12.514 -6.951 1.00 92.62 149 ALA A C 1
ATOM 1096 O O . ALA A 1 149 ? -3.675 -12.008 -8.017 1.00 92.62 149 ALA A O 1
ATOM 1097 N N . VAL A 1 150 ? -5.285 -12.869 -6.705 1.00 94.06 150 VAL A N 1
ATOM 1098 C CA . VAL A 1 150 ? -6.366 -12.697 -7.686 1.00 94.06 150 VAL A CA 1
ATOM 1099 C C . VAL A 1 150 ? -6.581 -11.221 -8.010 1.00 94.06 150 VAL A C 1
ATOM 1101 O O . VAL A 1 150 ? -6.691 -10.868 -9.182 1.00 94.06 150 VAL A O 1
ATOM 1104 N N . HIS A 1 151 ? -6.599 -10.350 -7.000 1.00 93.81 151 HIS A N 1
ATOM 1105 C CA . HIS A 1 151 ? -6.796 -8.919 -7.213 1.00 93.81 151 HIS A CA 1
ATOM 1106 C C . HIS A 1 151 ? -5.647 -8.304 -8.027 1.00 93.81 151 HIS A C 1
ATOM 1108 O O . HIS A 1 151 ? -5.916 -7.591 -8.991 1.00 93.81 151 HIS A O 1
ATOM 1114 N N . CYS A 1 152 ? -4.389 -8.653 -7.729 1.00 92.06 152 CYS A N 1
ATOM 1115 C CA . CYS A 1 152 ? -3.239 -8.230 -8.533 1.00 92.06 152 CYS A CA 1
ATOM 1116 C C . CYS A 1 152 ? -3.404 -8.636 -10.004 1.00 92.06 152 CYS A C 1
ATOM 1118 O O . CYS A 1 152 ? -3.239 -7.805 -10.889 1.00 92.06 152 CYS A O 1
ATOM 1120 N N . VAL A 1 153 ? -3.773 -9.894 -10.278 1.00 91.38 153 VAL A N 1
ATOM 1121 C CA . VAL A 1 153 ? -3.970 -10.382 -11.656 1.00 91.38 153 VAL A CA 1
ATOM 1122 C C . VAL A 1 153 ? -5.048 -9.576 -12.384 1.00 91.38 153 VAL A C 1
ATOM 1124 O O . VAL A 1 153 ? -4.850 -9.192 -13.536 1.00 91.38 153 VAL A O 1
ATOM 1127 N N . VAL A 1 154 ? -6.168 -9.287 -11.715 1.00 92.56 154 VAL A N 1
ATOM 1128 C CA . VAL A 1 154 ? -7.251 -8.477 -12.290 1.00 92.56 154 VAL A CA 1
ATOM 1129 C C . VAL A 1 154 ? -6.773 -7.057 -12.594 1.00 92.56 154 VAL A C 1
ATOM 1131 O O . VAL A 1 154 ? -7.003 -6.576 -13.701 1.00 92.56 154 VAL A O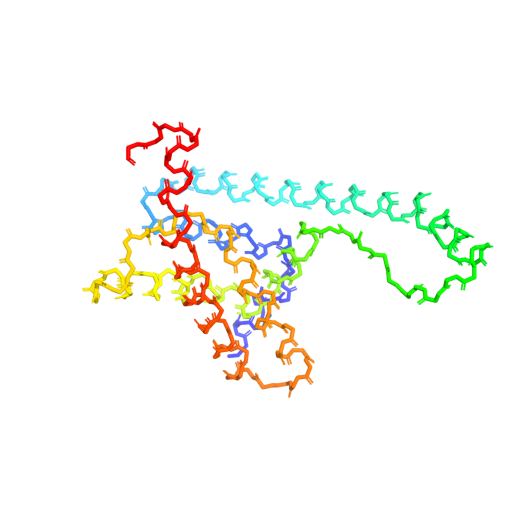 1
ATOM 1134 N N . ILE A 1 155 ? -6.080 -6.402 -11.658 1.00 91.19 155 ILE A N 1
ATOM 1135 C CA . ILE A 1 155 ? -5.556 -5.043 -11.854 1.00 91.19 155 ILE A CA 1
ATOM 1136 C C . ILE A 1 155 ? -4.567 -4.998 -13.015 1.00 91.19 155 ILE A C 1
ATOM 1138 O O . ILE A 1 155 ? -4.681 -4.122 -13.866 1.00 91.19 155 ILE A O 1
ATOM 1142 N N . PHE A 1 156 ? -3.645 -5.955 -13.111 1.00 91.19 156 PHE A N 1
ATOM 1143 C CA . PHE A 1 156 ? -2.677 -5.975 -14.206 1.00 91.19 156 PHE A CA 1
ATOM 1144 C C . PHE A 1 156 ? -3.340 -6.177 -15.566 1.00 91.19 156 PHE A C 1
ATOM 1146 O O . PHE A 1 156 ? -2.943 -5.541 -16.538 1.00 91.19 156 PHE A O 1
ATOM 1153 N N . PHE A 1 157 ? -4.377 -7.012 -15.639 1.00 90.19 157 PHE A N 1
ATOM 1154 C CA . PHE A 1 157 ? -5.138 -7.190 -16.871 1.00 90.19 157 PHE A CA 1
ATOM 1155 C C . PHE A 1 157 ? -5.912 -5.923 -17.261 1.00 90.19 157 PHE A C 1
ATOM 1157 O O . PHE A 1 157 ? -5.927 -5.538 -18.428 1.00 90.19 157 PHE A O 1
ATOM 1164 N N . LEU A 1 158 ? -6.527 -5.243 -16.288 1.00 90.31 158 LEU A N 1
ATOM 1165 C CA . LEU A 1 158 ? -7.190 -3.958 -16.521 1.00 90.31 158 LEU A CA 1
ATOM 1166 C C . LEU A 1 158 ? -6.192 -2.870 -16.933 1.00 90.31 158 LEU A C 1
ATOM 1168 O O . LEU A 1 158 ? -6.500 -2.073 -17.816 1.00 90.31 158 LEU A O 1
ATOM 1172 N N . GLY A 1 159 ? -4.995 -2.865 -16.346 1.00 88.69 159 GLY A N 1
ATOM 1173 C CA . GLY A 1 159 ? -3.898 -1.983 -16.737 1.00 88.69 159 GLY A CA 1
ATOM 1174 C C . GLY A 1 159 ? -3.518 -2.171 -18.203 1.00 88.69 159 GLY A C 1
ATOM 1175 O O . GLY A 1 159 ? -3.458 -1.194 -18.945 1.00 88.69 159 GLY A O 1
ATOM 1176 N N . ASP A 1 160 ? -3.364 -3.420 -18.647 1.00 88.44 160 ASP A N 1
ATOM 1177 C CA . ASP A 1 160 ? -3.052 -3.750 -20.044 1.00 88.44 160 ASP A CA 1
ATOM 1178 C C . ASP A 1 160 ? -4.185 -3.346 -21.004 1.00 88.44 160 ASP A C 1
ATOM 1180 O O . ASP A 1 160 ? -3.938 -2.848 -22.102 1.00 88.44 160 ASP A O 1
ATOM 1184 N N . LEU A 1 161 ? -5.441 -3.495 -20.569 1.00 89.81 161 LEU A N 1
ATOM 1185 C CA . LEU A 1 161 ? -6.620 -3.104 -21.344 1.00 89.81 161 LEU A CA 1
ATOM 1186 C C . LEU A 1 161 ? -6.732 -1.581 -21.524 1.00 89.81 161 LEU A C 1
ATOM 1188 O O . LEU A 1 161 ? -7.156 -1.113 -22.580 1.00 89.81 161 LEU A O 1
ATOM 1192 N N . ILE A 1 162 ? -6.388 -0.814 -20.488 1.00 90.81 162 ILE A N 1
ATOM 1193 C CA . ILE A 1 162 ? -6.526 0.650 -20.457 1.00 90.81 162 ILE A CA 1
ATOM 1194 C C . ILE A 1 162 ? -5.279 1.349 -21.033 1.00 90.81 162 ILE A C 1
ATOM 1196 O O . ILE A 1 162 ? -5.374 2.487 -21.499 1.00 90.81 162 ILE A O 1
ATOM 1200 N N . ALA A 1 163 ? -4.131 0.666 -21.069 1.00 87.94 163 ALA A N 1
ATOM 1201 C CA . ALA A 1 163 ? -2.866 1.163 -21.607 1.00 87.94 163 ALA A CA 1
ATOM 1202 C C . ALA A 1 163 ? -2.968 1.899 -22.962 1.00 87.94 163 ALA A C 1
ATOM 1204 O O . ALA A 1 163 ? -2.454 3.018 -23.034 1.00 87.94 163 ALA A O 1
ATOM 1205 N N . PRO A 1 164 ? -3.630 1.373 -24.017 1.00 87.12 164 PRO A N 1
ATOM 1206 C CA . PRO A 1 164 ? -3.716 2.077 -25.300 1.00 87.12 164 PRO A CA 1
ATOM 1207 C C . PRO A 1 164 ? -4.461 3.412 -25.191 1.00 87.12 164 PRO A C 1
ATOM 1209 O O . PRO A 1 164 ? -4.025 4.407 -25.762 1.00 87.12 164 PRO A O 1
ATOM 1212 N N . THR A 1 165 ? -5.538 3.463 -24.405 1.00 89.19 165 THR A N 1
ATOM 1213 C CA . THR A 1 165 ? -6.324 4.685 -24.190 1.00 89.19 165 THR A CA 1
ATOM 1214 C C . THR A 1 165 ? -5.516 5.747 -23.442 1.00 89.19 165 THR A C 1
ATOM 1216 O O . THR A 1 165 ? -5.579 6.930 -23.769 1.00 89.19 165 THR A O 1
ATOM 1219 N N . ILE A 1 166 ? -4.737 5.332 -22.437 1.00 88.12 166 ILE A N 1
ATOM 1220 C CA . ILE A 1 166 ? -3.847 6.222 -21.675 1.00 88.12 166 ILE A CA 1
ATOM 1221 C C . ILE A 1 166 ? -2.718 6.740 -22.575 1.00 88.12 166 ILE A C 1
ATOM 1223 O O . ILE A 1 166 ? -2.425 7.935 -22.554 1.00 88.12 166 ILE A O 1
ATOM 1227 N N . SER A 1 167 ? -2.107 5.868 -23.381 1.00 86.38 167 SER A N 1
ATOM 1228 C CA . SER A 1 167 ? -1.055 6.237 -24.337 1.00 86.38 167 SER A CA 1
ATOM 1229 C C . SER A 1 167 ? -1.560 7.260 -25.359 1.00 86.38 167 SER A C 1
ATOM 1231 O O . SER A 1 167 ? -0.911 8.289 -25.546 1.00 86.38 167 SER A O 1
ATOM 1233 N N . GLU A 1 168 ? -2.755 7.062 -25.924 1.00 90.00 168 GLU A N 1
ATOM 1234 C CA . GLU A 1 168 ? -3.371 8.010 -26.861 1.00 90.00 168 GLU A CA 1
ATOM 1235 C C . GLU A 1 168 ? -3.677 9.362 -26.200 1.00 90.00 168 GLU A C 1
ATOM 1237 O O . GLU A 1 168 ? -3.347 10.412 -26.752 1.00 90.00 168 GLU A O 1
ATOM 1242 N N . PHE A 1 169 ? -4.266 9.352 -25.001 1.00 90.75 169 PHE A N 1
ATOM 1243 C CA . PHE A 1 169 ? -4.646 10.580 -24.300 1.00 90.75 169 PHE A CA 1
ATOM 1244 C C . PHE A 1 169 ? -3.435 11.423 -23.873 1.00 90.75 169 PHE A C 1
ATOM 1246 O O . PHE A 1 169 ? -3.453 12.646 -24.017 1.00 90.75 169 PHE A O 1
ATOM 1253 N N . TYR A 1 170 ? -2.389 10.789 -23.335 1.00 87.44 170 TYR A N 1
ATOM 1254 C CA . TYR A 1 170 ? -1.205 11.489 -22.824 1.00 87.44 170 TYR A CA 1
ATOM 1255 C C . TYR A 1 170 ? -0.074 11.630 -23.853 1.00 87.44 170 TYR A C 1
ATOM 1257 O O . TYR A 1 170 ? 0.910 12.319 -23.579 1.00 87.44 170 TYR A O 1
ATOM 1265 N N . GLY A 1 171 ? -0.191 11.001 -25.025 1.00 82.94 171 GLY A N 1
ATOM 1266 C CA . GLY A 1 171 ? 0.859 10.987 -26.044 1.00 82.94 171 GLY A CA 1
ATOM 1267 C C . GLY A 1 171 ? 2.123 10.246 -25.598 1.00 82.94 171 GLY A C 1
ATOM 1268 O O . GLY A 1 171 ? 3.220 10.578 -26.052 1.00 82.94 171 GLY A O 1
ATOM 1269 N N . PHE A 1 172 ? 1.989 9.285 -24.679 1.00 76.19 172 PHE A N 1
ATOM 1270 C CA . PHE A 1 172 ? 3.096 8.407 -24.306 1.00 76.19 172 PHE A CA 1
ATOM 1271 C C . PHE A 1 172 ? 3.336 7.374 -25.418 1.00 76.19 172 PHE A C 1
ATOM 1273 O O . PHE A 1 172 ? 2.364 6.944 -26.041 1.00 76.19 172 PHE A O 1
ATOM 1280 N N . PRO A 1 173 ? 4.602 7.000 -25.688 1.00 58.06 173 PRO A N 1
ATOM 1281 C CA . PRO A 1 173 ? 4.923 5.969 -26.674 1.00 58.06 173 PRO A CA 1
ATOM 1282 C C . PRO A 1 173 ? 4.292 4.611 -26.351 1.00 58.06 173 PRO A C 1
ATOM 1284 O O . PRO A 1 173 ? 3.988 4.359 -25.162 1.00 58.06 173 PRO A O 1
#